Protein AF-A0A820SQU8-F1 (afdb_monomer_lite)

pLDDT: mean 76.09, std 16.92, range [45.44, 96.19]

Secondary structure (DSSP, 8-state):
--TTTT----S--------------PPPPPPBGGGTB-PPPP-SS-HHHHHHHHHHHT-HHHHHHHHT-----

Sequence (73 aa):
MLGNLFVEDAGGGEFSHQVTTIKSIEKPPFPRNETNLCGLQNQGATCYLNVLIQTLLFTPEFRGMYFTGWKKN

Foldseek 3Di:
DPPCPPPPPPDDDPPPPPPPPQPPLPDFPQADPPPRDGFDDDPPPCVVVRVVVVVQCPPCQSVCVPPVVDDDD

Structure (mmCIF, N/CA/C/O backbone):
data_AF-A0A820SQU8-F1
#
_entry.id   AF-A0A820SQU8-F1
#
loop_
_atom_site.group_PDB
_atom_site.id
_atom_site.type_symbol
_atom_site.label_atom_id
_atom_site.label_alt_id
_atom_site.label_comp_id
_atom_site.label_asym_id
_atom_site.label_entity_id
_atom_site.label_seq_id
_atom_site.pdbx_PDB_ins_code
_atom_site.Cartn_x
_atom_site.Cartn_y
_atom_site.Cartn_z
_atom_site.occupancy
_atom_site.B_iso_or_equiv
_atom_site.auth_seq_id
_atom_site.auth_comp_id
_atom_site.auth_asym_id
_atom_site.auth_atom_id
_atom_site.pdbx_PDB_model_num
ATOM 1 N N . MET A 1 1 ? 18.518 -4.664 6.429 1.00 54.03 1 MET A N 1
ATOM 2 C CA . MET A 1 1 ? 18.259 -5.504 5.238 1.00 54.03 1 MET A CA 1
ATOM 3 C C . MET A 1 1 ? 17.591 -4.745 4.075 1.00 54.03 1 MET A C 1
ATOM 5 O O . MET A 1 1 ? 17.282 -5.378 3.082 1.00 54.03 1 MET A O 1
ATOM 9 N N . LEU A 1 2 ? 17.404 -3.411 4.144 1.00 56.25 2 LEU A N 1
ATOM 10 C CA . LEU A 1 2 ? 16.790 -2.615 3.058 1.00 56.25 2 LEU A CA 1
ATOM 11 C C . LEU A 1 2 ? 17.689 -1.498 2.483 1.00 56.25 2 LEU A C 1
ATOM 13 O O . LEU A 1 2 ? 17.294 -0.834 1.536 1.00 56.25 2 LEU A O 1
ATOM 17 N N . GLY A 1 3 ? 18.872 -1.259 3.061 1.00 45.44 3 GLY A N 1
ATOM 18 C CA . GLY A 1 3 ? 19.649 -0.029 2.838 1.00 45.44 3 GLY A CA 1
ATOM 19 C C . GLY A 1 3 ? 20.296 0.120 1.460 1.00 45.44 3 GLY A C 1
ATOM 20 O O . GLY A 1 3 ? 20.830 1.182 1.168 1.00 45.44 3 GLY A O 1
ATOM 21 N N . ASN A 1 4 ? 20.263 -0.927 0.625 1.00 56.28 4 ASN A N 1
ATOM 22 C CA . ASN A 1 4 ? 21.040 -0.987 -0.616 1.00 56.28 4 ASN A CA 1
ATOM 23 C C . ASN A 1 4 ? 20.230 -1.559 -1.800 1.00 56.28 4 ASN A C 1
ATOM 25 O O . ASN A 1 4 ? 20.814 -1.913 -2.816 1.00 56.28 4 ASN A O 1
ATOM 29 N N . LEU A 1 5 ? 18.901 -1.702 -1.681 1.00 59.12 5 LEU A N 1
ATOM 30 C CA . LEU A 1 5 ? 18.078 -2.367 -2.710 1.00 59.12 5 LEU A CA 1
ATOM 31 C C . LEU A 1 5 ? 17.894 -1.520 -3.985 1.00 59.12 5 LEU A C 1
ATOM 33 O O . LEU A 1 5 ? 17.585 -2.059 -5.040 1.00 59.12 5 LEU A O 1
ATOM 37 N N . PHE A 1 6 ? 18.097 -0.206 -3.879 1.00 62.06 6 PHE A N 1
ATOM 38 C CA . PHE A 1 6 ? 17.944 0.762 -4.971 1.00 62.06 6 PHE A CA 1
ATOM 39 C C . PHE A 1 6 ? 19.283 1.364 -5.414 1.00 62.06 6 PHE A C 1
ATOM 41 O O . PHE A 1 6 ? 19.302 2.428 -6.024 1.00 62.06 6 PHE A O 1
ATOM 48 N N . VAL A 1 7 ? 20.411 0.738 -5.060 1.00 54.22 7 VAL A N 1
ATOM 49 C CA . VAL A 1 7 ? 21.704 1.153 -5.609 1.00 54.22 7 VAL A CA 1
ATOM 50 C C . VAL A 1 7 ? 21.713 0.724 -7.069 1.00 54.22 7 VAL A C 1
ATOM 52 O O . VAL A 1 7 ? 21.793 -0.465 -7.369 1.00 54.22 7 VAL A O 1
ATOM 55 N N . GLU A 1 8 ? 21.582 1.693 -7.967 1.00 60.72 8 GLU A N 1
ATOM 56 C CA . GLU A 1 8 ? 21.922 1.511 -9.371 1.00 60.72 8 GLU A CA 1
ATOM 57 C C . GLU A 1 8 ? 23.419 1.193 -9.426 1.00 60.72 8 GLU A C 1
ATOM 59 O O . GLU A 1 8 ? 24.263 2.059 -9.189 1.00 60.72 8 GLU A O 1
ATOM 64 N N . ASP A 1 9 ? 23.760 -0.077 -9.659 1.00 55.84 9 ASP A N 1
ATOM 65 C CA . ASP A 1 9 ? 25.120 -0.440 -10.030 1.00 55.84 9 ASP A CA 1
ATOM 66 C C . ASP A 1 9 ? 25.416 0.289 -11.341 1.00 55.84 9 ASP A C 1
ATOM 68 O O . ASP A 1 9 ? 24.765 0.054 -12.360 1.00 55.84 9 ASP A O 1
ATOM 72 N N . ALA A 1 10 ? 26.380 1.207 -11.313 1.00 53.16 10 ALA A N 1
ATOM 73 C CA . ALA A 1 10 ? 26.852 1.962 -12.473 1.00 53.16 10 ALA A CA 1
ATOM 74 C C . ALA A 1 10 ? 27.621 1.062 -13.474 1.00 53.16 10 ALA A C 1
ATOM 76 O O . ALA A 1 10 ? 28.559 1.504 -14.137 1.00 53.16 10 ALA A O 1
ATOM 77 N N . GLY A 1 11 ? 27.243 -0.216 -13.558 1.00 49.12 11 GLY A N 1
ATOM 78 C CA . GLY A 1 11 ? 27.8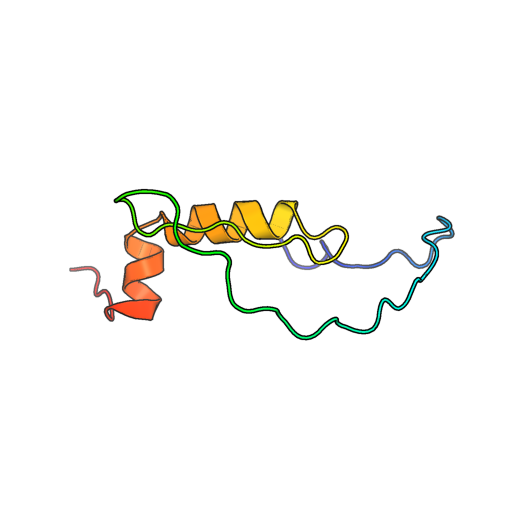31 -1.287 -14.344 1.00 49.12 11 GLY A CA 1
ATOM 79 C C . GLY A 1 11 ? 26.914 -1.721 -15.486 1.00 49.12 11 GLY A C 1
ATOM 80 O O . GLY A 1 11 ? 26.291 -2.773 -15.434 1.00 49.12 11 GLY A O 1
ATOM 81 N N . GLY A 1 12 ? 26.859 -0.911 -16.545 1.00 47.38 12 GLY A N 1
ATOM 82 C CA . GLY A 1 12 ? 26.851 -1.389 -17.936 1.00 47.38 12 GLY A CA 1
ATOM 83 C C . GLY A 1 12 ? 25.787 -2.391 -18.409 1.00 47.38 12 GLY A C 1
ATOM 84 O O . GLY A 1 12 ? 26.055 -3.119 -19.360 1.00 47.38 12 GLY A O 1
ATOM 85 N N . GLY A 1 13 ? 24.595 -2.438 -17.818 1.00 48.22 13 GLY A N 1
ATOM 86 C CA . GLY A 1 13 ? 23.414 -2.966 -18.503 1.00 48.22 13 GLY A CA 1
ATOM 87 C C . GLY A 1 13 ? 22.716 -1.815 -19.215 1.00 48.22 13 GLY A C 1
ATOM 88 O O . GLY A 1 13 ? 22.313 -0.868 -18.547 1.00 48.22 13 GLY A O 1
ATOM 89 N N . GLU A 1 14 ? 22.584 -1.863 -20.542 1.00 46.56 14 GLU A N 1
ATOM 90 C CA . GLU A 1 14 ? 21.862 -0.865 -21.344 1.00 46.56 14 GLU A CA 1
ATOM 91 C C . GLU A 1 14 ? 20.359 -0.835 -20.989 1.00 46.56 14 GLU A C 1
ATOM 93 O O . GLU A 1 14 ? 19.492 -1.244 -21.759 1.00 46.56 14 GLU A O 1
ATOM 98 N N . PHE A 1 15 ? 20.008 -0.322 -19.812 1.00 53.00 15 PHE A N 1
ATOM 99 C CA . PHE A 1 15 ? 18.703 0.275 -19.608 1.00 53.00 15 PHE A CA 1
ATOM 100 C C . PHE A 1 15 ? 18.747 1.587 -20.365 1.00 53.00 15 PHE A C 1
ATOM 102 O O . PHE A 1 15 ? 19.367 2.554 -19.921 1.00 53.00 15 PHE A O 1
ATOM 109 N N . SER A 1 16 ? 18.119 1.595 -21.543 1.00 47.31 16 SER A N 1
ATOM 110 C CA . SER A 1 16 ? 17.739 2.828 -22.215 1.00 47.31 16 SER A CA 1
ATOM 111 C C . SER A 1 16 ? 17.104 3.722 -21.156 1.00 47.31 16 SER A C 1
ATOM 113 O O . SER A 1 16 ? 15.984 3.465 -20.710 1.00 47.31 16 SER A O 1
ATOM 115 N N . HIS A 1 17 ? 17.863 4.726 -20.709 1.00 52.69 17 HIS A N 1
ATOM 116 C CA . HIS A 1 17 ? 17.394 5.840 -19.903 1.00 52.69 17 HIS A CA 1
ATOM 117 C C . HIS A 1 17 ? 16.456 6.640 -20.808 1.00 52.69 17 HIS A C 1
ATOM 119 O O . HIS A 1 17 ? 16.738 7.755 -21.243 1.00 52.69 17 HIS A O 1
ATOM 125 N N . GLN A 1 18 ? 15.307 6.048 -21.125 1.00 53.34 18 GLN A N 1
ATOM 126 C CA . GLN A 1 18 ? 14.130 6.825 -21.397 1.00 53.34 18 GLN A CA 1
ATOM 127 C C . GLN A 1 18 ? 13.839 7.487 -20.063 1.00 53.34 18 GLN A C 1
ATOM 129 O O . GLN A 1 18 ? 13.175 6.922 -19.197 1.00 53.34 18 GLN A O 1
ATOM 134 N N . VAL A 1 19 ? 14.405 8.681 -19.888 1.00 51.19 19 VAL A N 1
ATOM 135 C CA . VAL A 1 19 ? 13.853 9.704 -19.014 1.00 51.19 19 VAL A CA 1
ATOM 136 C C . VAL A 1 19 ? 12.440 9.928 -19.539 1.00 51.19 19 VAL A C 1
ATOM 138 O O . VAL A 1 19 ? 12.170 10.823 -20.336 1.00 51.19 19 VAL A O 1
ATOM 141 N N . THR A 1 20 ? 11.529 9.027 -19.180 1.00 53.31 20 THR A N 1
ATOM 142 C CA . THR A 1 20 ? 10.109 9.231 -19.344 1.00 53.31 20 THR A CA 1
ATOM 143 C C . THR A 1 20 ? 9.818 10.376 -18.411 1.00 53.31 20 THR A C 1
ATOM 145 O O . THR A 1 20 ? 9.761 10.192 -17.196 1.00 53.31 20 THR A O 1
ATOM 148 N N . THR A 1 21 ? 9.705 11.570 -18.996 1.00 50.59 21 THR A N 1
ATOM 149 C CA . THR A 1 21 ? 8.895 12.669 -18.485 1.00 50.59 21 THR A CA 1
ATOM 150 C C . THR A 1 21 ? 7.845 12.071 -17.564 1.00 50.59 21 THR A C 1
ATOM 152 O O . THR A 1 21 ? 7.054 11.254 -18.043 1.00 50.59 21 THR A O 1
ATOM 155 N N . ILE A 1 22 ? 7.896 12.378 -16.260 1.00 58.22 22 ILE A N 1
ATOM 156 C CA . ILE A 1 22 ? 6.882 11.919 -15.309 1.00 58.22 22 ILE A CA 1
ATOM 157 C C . ILE A 1 22 ? 5.560 12.389 -15.902 1.00 58.22 22 ILE A C 1
ATOM 159 O O . ILE A 1 22 ? 5.227 13.573 -15.845 1.00 58.22 22 ILE A O 1
ATOM 163 N N . LYS A 1 23 ? 4.849 11.473 -16.569 1.00 61.00 23 LYS A N 1
ATOM 164 C CA . LYS A 1 23 ? 3.482 11.711 -16.994 1.00 61.00 23 LYS A CA 1
ATOM 165 C C . LYS A 1 23 ? 2.777 12.041 -15.695 1.00 61.00 23 LYS A C 1
ATOM 167 O O . LYS A 1 23 ? 2.914 11.286 -14.729 1.00 61.00 23 LYS A O 1
ATOM 172 N N . SER A 1 24 ? 2.150 13.214 -15.648 1.00 65.56 24 SER A N 1
ATOM 173 C CA . SER A 1 24 ? 1.347 13.658 -14.511 1.00 65.56 24 SER A CA 1
ATOM 174 C C . SER A 1 24 ? 0.615 12.455 -13.936 1.00 65.56 24 SER A C 1
ATOM 176 O O . SER A 1 24 ? -0.009 11.738 -14.718 1.00 65.56 24 SER A O 1
ATOM 178 N N . ILE A 1 25 ? 0.745 12.200 -12.629 1.00 67.69 25 ILE A N 1
ATOM 179 C CA . ILE A 1 25 ? 0.066 11.074 -11.980 1.00 67.69 25 ILE A CA 1
ATOM 180 C C . ILE A 1 25 ? -1.419 11.225 -12.304 1.00 67.69 25 ILE A C 1
ATOM 182 O O . ILE A 1 25 ? -2.081 12.139 -11.810 1.00 67.69 25 ILE A O 1
ATOM 186 N N . GLU A 1 26 ? -1.905 10.387 -13.217 1.00 73.44 26 GLU A N 1
ATOM 187 C CA . GLU A 1 26 ? -3.295 10.412 -13.634 1.00 73.44 26 GLU A CA 1
ATOM 188 C C . GLU A 1 26 ? -4.155 10.057 -12.421 1.00 73.44 26 GLU A C 1
ATOM 190 O O . GLU A 1 26 ? -3.712 9.363 -11.498 1.00 73.44 26 GLU A O 1
ATOM 195 N N . LYS A 1 27 ? -5.388 10.574 -12.392 1.00 79.00 27 LYS A N 1
ATOM 196 C CA . LYS A 1 27 ? -6.339 10.252 -11.326 1.00 79.00 27 LYS A CA 1
ATOM 197 C C . LYS A 1 27 ? -6.366 8.725 -11.142 1.00 79.00 27 LYS A C 1
ATOM 199 O O . LYS A 1 27 ? -6.426 8.021 -12.153 1.00 79.00 27 LYS A O 1
ATOM 204 N N . PRO A 1 28 ? -6.338 8.208 -9.896 1.00 78.31 28 PRO A N 1
ATOM 205 C CA . PRO A 1 28 ? -6.362 6.772 -9.667 1.00 78.31 28 PRO A CA 1
ATOM 206 C C . PRO A 1 28 ? -7.526 6.134 -10.432 1.00 78.31 28 PRO A C 1
ATOM 208 O O . PRO A 1 28 ? -8.600 6.748 -10.533 1.00 78.31 28 PRO A O 1
ATOM 211 N N . PRO A 1 29 ? -7.324 4.926 -10.987 1.00 81.25 29 PRO A N 1
ATOM 212 C CA . PRO A 1 29 ? -8.366 4.246 -11.735 1.00 81.25 29 PRO A CA 1
ATOM 213 C C . PRO A 1 29 ? -9.609 4.089 -10.861 1.00 81.25 29 PRO A C 1
ATOM 215 O O . PRO A 1 29 ? -9.514 3.979 -9.635 1.00 81.25 29 PRO A O 1
ATOM 218 N N . PHE A 1 30 ? -10.782 4.092 -11.497 1.00 82.56 30 PHE A N 1
ATOM 219 C CA . PHE A 1 30 ? -12.038 3.953 -10.769 1.00 82.56 30 PHE A CA 1
ATOM 220 C C . PHE A 1 30 ? -12.006 2.680 -9.901 1.00 82.56 30 PHE A C 1
ATOM 222 O O . PHE A 1 30 ? -11.457 1.662 -10.343 1.00 82.56 30 PHE A O 1
ATOM 229 N N . PRO A 1 31 ? -12.548 2.718 -8.671 1.00 86.69 31 PRO A N 1
ATOM 230 C CA . PRO A 1 31 ? -12.552 1.548 -7.812 1.00 86.69 31 PRO A CA 1
ATOM 231 C C . PRO A 1 31 ? -13.224 0.336 -8.466 1.00 86.69 31 PRO A C 1
ATOM 233 O O . PRO A 1 31 ? -14.186 0.457 -9.222 1.00 86.69 31 PRO A O 1
ATOM 236 N N . ARG A 1 32 ? -12.710 -0.856 -8.173 1.00 84.50 32 ARG A N 1
ATOM 237 C CA . ARG A 1 32 ? -13.230 -2.123 -8.673 1.00 84.50 32 ARG A CA 1
ATOM 238 C C . ARG A 1 32 ? -14.401 -2.569 -7.803 1.00 84.50 32 ARG A C 1
ATOM 240 O O . ARG A 1 32 ? -14.200 -2.913 -6.642 1.00 84.50 32 ARG A O 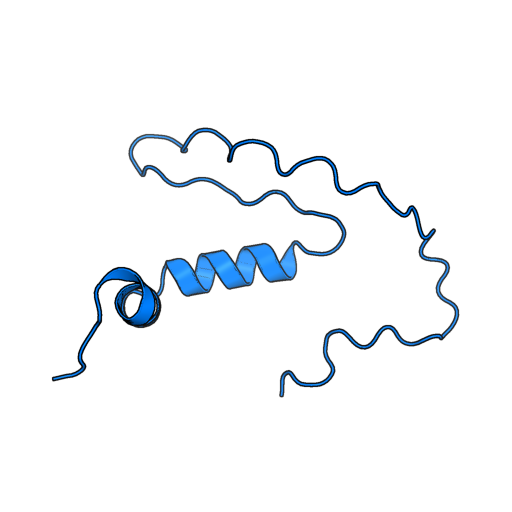1
ATOM 247 N N . ASN A 1 33 ? -15.580 -2.686 -8.413 1.00 80.19 33 ASN A N 1
ATOM 248 C CA . ASN A 1 33 ? -16.784 -3.261 -7.804 1.00 80.19 33 ASN A CA 1
ATOM 249 C C . ASN A 1 33 ? -17.147 -2.588 -6.457 1.00 80.19 33 ASN A C 1
ATOM 251 O O . ASN A 1 33 ? -16.769 -1.452 -6.184 1.00 80.19 33 ASN A O 1
ATOM 255 N N . GLU A 1 34 ? -17.883 -3.296 -5.602 1.00 88.38 34 GLU A N 1
ATOM 256 C CA . GLU A 1 34 ? -18.374 -2.804 -4.306 1.00 88.38 34 GLU A CA 1
ATOM 257 C C . GLU A 1 34 ? -17.275 -2.649 -3.236 1.00 88.38 34 GLU A C 1
ATOM 259 O O . GLU A 1 34 ? -17.507 -2.059 -2.184 1.00 88.38 34 GLU A O 1
ATOM 264 N N . THR A 1 35 ? -16.057 -3.148 -3.483 1.00 86.12 35 THR A N 1
ATOM 265 C CA . THR A 1 35 ? -14.972 -3.134 -2.484 1.00 86.12 35 THR A CA 1
ATOM 266 C C . THR A 1 35 ? -14.278 -1.778 -2.360 1.00 86.12 35 THR A C 1
ATOM 268 O O . THR A 1 35 ? -13.503 -1.579 -1.426 1.00 86.12 35 THR A O 1
ATOM 271 N N . ASN A 1 36 ? -14.542 -0.837 -3.274 1.00 86.44 36 ASN A N 1
ATOM 272 C CA . ASN A 1 36 ? -13.882 0.471 -3.342 1.00 86.44 36 AS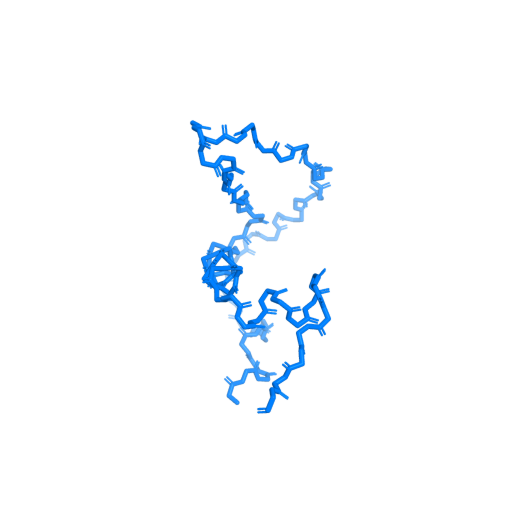N A CA 1
ATOM 273 C C . ASN A 1 36 ? -12.339 0.401 -3.437 1.00 86.44 36 ASN A C 1
ATOM 275 O O . ASN A 1 36 ? -11.641 1.354 -3.090 1.00 86.44 36 ASN A O 1
ATOM 279 N N . LEU A 1 37 ? -11.789 -0.707 -3.945 1.00 89.75 37 LEU A N 1
ATOM 280 C CA . LEU A 1 37 ? -10.345 -0.907 -4.109 1.00 89.75 37 LEU A CA 1
ATOM 281 C C . LEU A 1 37 ? -9.891 -0.601 -5.536 1.00 89.75 37 LEU A C 1
ATOM 283 O O . LEU A 1 37 ? -10.561 -0.979 -6.491 1.00 89.75 37 LEU A O 1
ATOM 287 N N . CYS A 1 38 ? -8.717 0.001 -5.713 1.00 90.75 38 CYS A N 1
ATOM 288 C CA . CYS A 1 38 ? -8.108 0.200 -7.030 1.00 90.75 38 CYS A CA 1
ATOM 289 C C . CYS A 1 38 ? -6.646 -0.278 -7.049 1.00 90.75 38 CYS A C 1
ATOM 291 O O . CYS A 1 38 ? -6.026 -0.478 -6.002 1.00 90.75 38 CYS A O 1
ATOM 293 N N . GLY A 1 39 ? -6.118 -0.531 -8.248 1.00 89.44 39 GLY A N 1
ATOM 294 C CA . GLY A 1 39 ? -4.714 -0.898 -8.448 1.00 89.44 39 GLY A CA 1
ATOM 295 C C . GLY A 1 39 ? -3.811 0.328 -8.595 1.00 89.44 39 GLY A C 1
ATOM 296 O O . GLY A 1 39 ? -4.284 1.420 -8.898 1.00 89.44 39 GLY A O 1
ATOM 297 N N . LEU A 1 40 ? -2.503 0.123 -8.431 1.00 89.81 40 LEU A N 1
ATOM 298 C CA . LEU A 1 40 ? -1.484 1.150 -8.650 1.00 89.81 40 LEU A CA 1
ATOM 299 C C . LEU A 1 40 ? -0.829 0.965 -10.021 1.00 89.81 40 LEU A C 1
ATOM 301 O O . LEU A 1 40 ? -0.407 -0.142 -10.371 1.00 89.81 40 LEU A O 1
ATOM 305 N N . GLN A 1 41 ? -0.721 2.053 -10.783 1.00 88.25 41 GLN A N 1
ATOM 306 C CA . GLN A 1 41 ? -0.016 2.051 -12.061 1.00 88.25 41 GLN A CA 1
ATOM 307 C C . GLN A 1 41 ? 1.483 1.829 -11.834 1.00 88.25 41 GLN A C 1
ATOM 309 O O . GLN A 1 41 ? 2.089 2.410 -10.936 1.00 88.25 41 GLN A O 1
ATOM 314 N N . ASN A 1 42 ? 2.091 0.961 -12.638 1.00 88.50 42 ASN A N 1
ATOM 315 C CA . ASN A 1 42 ? 3.538 0.779 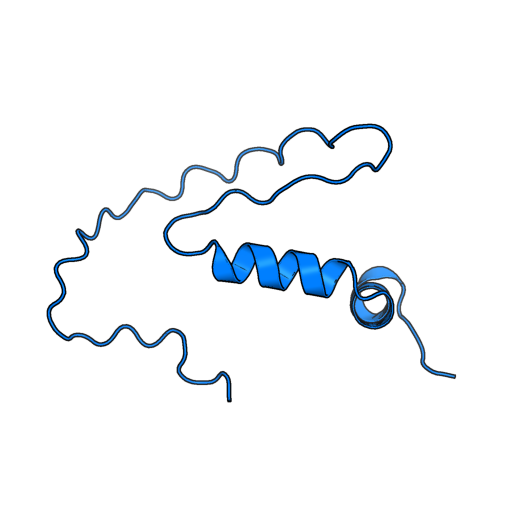-12.626 1.00 88.50 42 ASN A CA 1
ATOM 316 C C . ASN A 1 42 ? 4.190 1.976 -13.335 1.00 88.50 42 ASN A C 1
ATOM 318 O O . ASN A 1 42 ? 3.848 2.266 -14.481 1.00 88.50 42 ASN A O 1
ATOM 322 N N . GLN A 1 43 ? 5.113 2.658 -12.658 1.00 85.75 43 GLN A N 1
ATOM 323 C CA . GLN A 1 43 ? 5.803 3.850 -13.171 1.00 85.75 43 GLN A CA 1
ATOM 324 C C . GLN A 1 43 ? 7.174 3.525 -13.789 1.00 85.75 43 GLN A C 1
ATOM 326 O O . GLN A 1 43 ? 8.016 4.404 -13.923 1.00 85.75 43 GLN A O 1
ATOM 331 N N . GLY A 1 44 ? 7.379 2.269 -14.195 1.00 85.00 44 GLY A N 1
ATOM 332 C CA . GLY A 1 44 ? 8.631 1.781 -14.769 1.00 85.00 44 GLY A CA 1
ATOM 333 C C . GLY A 1 44 ? 9.425 1.001 -13.731 1.00 85.00 44 GLY A C 1
ATOM 334 O O . GLY A 1 44 ? 9.880 1.555 -12.743 1.00 85.00 44 GLY A O 1
ATOM 335 N N . ALA A 1 45 ? 9.554 -0.311 -13.938 1.00 85.50 45 ALA A N 1
ATOM 336 C CA . ALA A 1 45 ? 10.239 -1.229 -13.024 1.00 85.50 45 ALA A CA 1
ATOM 337 C C . ALA A 1 45 ? 9.794 -1.169 -11.539 1.00 85.50 45 ALA A C 1
ATOM 339 O O . ALA A 1 45 ? 10.463 -1.759 -10.703 1.00 85.50 45 ALA A O 1
ATOM 340 N N . THR A 1 46 ? 8.654 -0.557 -11.183 1.00 90.50 46 THR A N 1
ATOM 341 C CA . THR A 1 46 ? 8.196 -0.400 -9.784 1.00 90.50 46 THR A CA 1
ATOM 342 C C . THR A 1 46 ? 7.083 -1.369 -9.363 1.00 90.50 46 THR A C 1
ATOM 344 O O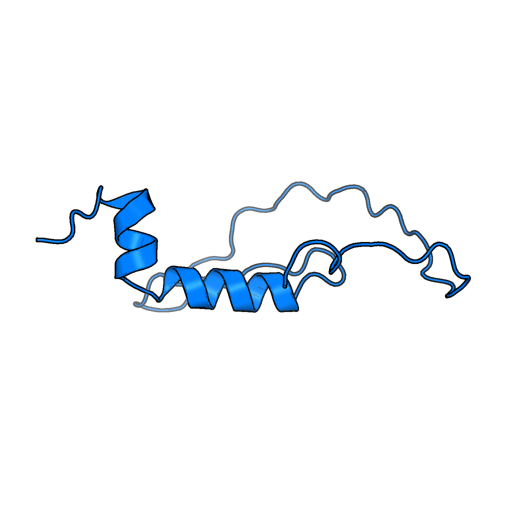 . THR A 1 46 ? 6.500 -1.225 -8.291 1.00 90.50 46 THR A O 1
ATOM 347 N N . CYS A 1 47 ? 6.766 -2.401 -10.151 1.00 91.50 47 CYS A N 1
ATOM 348 C CA . CYS A 1 47 ? 5.678 -3.337 -9.816 1.00 91.50 47 CYS A CA 1
ATOM 349 C C . CYS A 1 47 ? 5.878 -4.075 -8.480 1.00 91.50 47 CYS A C 1
ATOM 351 O O . CYS A 1 47 ? 4.898 -4.335 -7.781 1.00 91.50 47 CYS A O 1
ATOM 353 N N . TYR A 1 48 ? 7.124 -4.375 -8.101 1.00 91.69 48 TYR A N 1
ATOM 354 C CA . TYR A 1 48 ? 7.437 -4.966 -6.796 1.00 91.69 48 TYR A CA 1
ATOM 355 C C . TYR A 1 48 ? 7.058 -4.020 -5.649 1.00 91.69 48 TYR A C 1
ATOM 357 O O . TYR A 1 48 ? 6.558 -4.456 -4.614 1.00 91.69 48 TYR A O 1
ATOM 365 N N . LEU A 1 49 ? 7.243 -2.714 -5.846 1.00 93.38 49 LEU A N 1
ATOM 366 C CA . LEU A 1 49 ? 6.880 -1.707 -4.861 1.00 93.38 49 LEU A CA 1
ATOM 367 C C . LEU A 1 49 ? 5.358 -1.585 -4.761 1.00 93.38 49 LEU A C 1
ATOM 369 O O . LEU A 1 49 ? 4.821 -1.535 -3.657 1.00 93.38 49 LEU A O 1
ATOM 373 N N . ASN A 1 50 ? 4.650 -1.632 -5.893 1.00 92.88 50 ASN A N 1
ATOM 374 C CA . ASN A 1 50 ? 3.187 -1.599 -5.906 1.00 92.88 50 ASN A CA 1
ATOM 375 C C . ASN A 1 50 ? 2.583 -2.763 -5.101 1.00 92.88 50 ASN A C 1
ATOM 377 O O . ASN A 1 50 ? 1.659 -2.540 -4.318 1.00 92.88 50 ASN A O 1
ATOM 381 N N . VAL A 1 51 ? 3.105 -3.990 -5.248 1.00 94.62 51 VAL A N 1
ATOM 382 C CA . VAL A 1 51 ? 2.595 -5.145 -4.483 1.00 94.62 51 VAL A CA 1
ATOM 383 C C . VAL A 1 51 ? 2.906 -5.018 -2.989 1.00 94.62 51 VAL A C 1
ATOM 385 O O . VAL A 1 51 ? 2.060 -5.348 -2.154 1.00 94.62 51 VAL A O 1
ATOM 388 N N . LEU A 1 52 ? 4.080 -4.480 -2.643 1.00 95.75 52 LEU A N 1
ATOM 389 C CA . LEU A 1 52 ? 4.474 -4.231 -1.258 1.00 95.75 52 LEU A CA 1
ATOM 390 C C . LEU A 1 52 ? 3.551 -3.202 -0.592 1.00 95.75 52 LEU A C 1
ATOM 392 O O . LEU A 1 52 ? 3.036 -3.463 0.493 1.00 95.75 52 LEU A O 1
ATOM 396 N N . ILE A 1 53 ? 3.288 -2.071 -1.254 1.00 94.44 53 ILE A N 1
ATOM 397 C CA . ILE A 1 53 ? 2.392 -1.021 -0.743 1.00 94.44 53 ILE A CA 1
ATOM 398 C C . ILE A 1 53 ? 0.989 -1.579 -0.497 1.00 94.44 53 ILE A C 1
ATOM 400 O O . ILE A 1 53 ? 0.429 -1.365 0.578 1.00 94.44 53 ILE A O 1
ATOM 404 N N . GLN A 1 54 ? 0.434 -2.327 -1.454 1.00 94.25 54 GLN A N 1
ATOM 405 C CA . GLN A 1 54 ? -0.899 -2.910 -1.293 1.00 94.25 54 GLN A CA 1
ATOM 406 C C . GLN A 1 54 ? -0.928 -3.919 -0.140 1.00 94.25 54 GLN A C 1
ATOM 408 O O . GLN A 1 54 ? -1.867 -3.908 0.650 1.00 94.25 54 GLN A O 1
ATOM 413 N N . THR A 1 55 ? 0.122 -4.728 0.024 1.00 96.19 55 THR A N 1
ATOM 414 C CA . THR A 1 55 ? 0.241 -5.654 1.163 1.00 96.19 55 THR A CA 1
ATOM 415 C C . THR A 1 55 ? 0.238 -4.902 2.495 1.00 96.19 55 THR A C 1
ATOM 417 O O . THR A 1 55 ? -0.504 -5.265 3.401 1.00 96.19 55 THR A O 1
ATOM 420 N N . LEU A 1 56 ? 1.006 -3.813 2.605 1.00 95.31 56 LEU A N 1
ATOM 421 C CA . LEU A 1 56 ? 1.051 -2.984 3.814 1.00 95.31 56 LEU A CA 1
ATOM 422 C C . LEU A 1 56 ? -0.286 -2.289 4.103 1.00 95.31 56 LEU A C 1
ATOM 424 O O . LEU A 1 56 ? -0.689 -2.199 5.262 1.00 95.31 56 LEU A O 1
ATOM 428 N N . LEU A 1 57 ? -0.995 -1.827 3.069 1.00 93.12 57 LEU A N 1
ATOM 429 C CA . LEU A 1 57 ? -2.319 -1.213 3.209 1.00 93.12 57 LEU A CA 1
ATOM 430 C C . LEU A 1 57 ? -3.353 -2.189 3.796 1.00 93.12 57 LEU A C 1
ATOM 432 O O . LEU A 1 57 ? -4.227 -1.766 4.557 1.00 93.12 57 LEU A O 1
ATOM 436 N N . PHE A 1 58 ? -3.249 -3.477 3.458 1.00 94.00 58 PHE A N 1
ATOM 437 C CA . PHE A 1 58 ? -4.122 -4.532 3.982 1.00 94.00 58 PHE A CA 1
ATOM 438 C C . PHE A 1 58 ? -3.694 -5.087 5.343 1.00 94.00 58 PHE A C 1
ATOM 440 O O . PHE A 1 58 ? -4.382 -5.959 5.865 1.00 94.00 58 PHE A O 1
ATOM 447 N N . THR A 1 59 ? -2.635 -4.551 5.951 1.00 94.81 59 THR A N 1
ATOM 448 C CA . THR A 1 59 ? -2.266 -4.823 7.346 1.00 94.81 59 THR A CA 1
ATOM 449 C C . THR A 1 59 ? -2.953 -3.789 8.250 1.00 94.81 59 THR A C 1
ATOM 451 O O . THR A 1 59 ? -2.522 -2.629 8.275 1.00 94.81 59 THR A O 1
ATOM 454 N N . PRO A 1 60 ? -4.027 -4.143 8.986 1.00 91.31 60 PRO A N 1
ATOM 455 C CA . PRO A 1 60 ? -4.845 -3.176 9.722 1.00 91.31 60 PRO A CA 1
ATOM 456 C C . PRO A 1 60 ? -4.070 -2.399 10.783 1.00 91.31 60 PRO A C 1
ATOM 458 O O . PRO A 1 60 ? -4.336 -1.218 10.987 1.00 91.31 60 PRO A O 1
ATOM 461 N N . GLU A 1 61 ? -3.088 -3.024 11.423 1.00 92.44 61 GLU A N 1
ATOM 462 C CA . GLU A 1 61 ? -2.236 -2.394 12.428 1.00 92.44 61 GLU A CA 1
ATOM 463 C C . GLU A 1 61 ? -1.383 -1.299 11.788 1.00 92.44 61 GLU A C 1
ATOM 465 O O . GLU A 1 61 ? -1.337 -0.174 12.281 1.00 92.44 61 GLU A O 1
ATOM 470 N N . PHE A 1 62 ? -0.755 -1.606 10.649 1.00 91.44 62 PHE A N 1
ATOM 471 C CA . PHE A 1 62 ? 0.053 -0.645 9.904 1.00 91.44 62 PHE A CA 1
ATOM 472 C C . PHE A 1 62 ? -0.819 0.502 9.397 1.00 91.44 62 PHE A C 1
ATOM 474 O O . PHE A 1 62 ? -0.533 1.669 9.657 1.00 91.44 62 PHE A O 1
ATOM 481 N N . ARG A 1 63 ? -1.941 0.187 8.743 1.00 92.75 63 ARG A N 1
ATOM 482 C CA . ARG A 1 63 ? -2.892 1.193 8.260 1.00 92.75 63 ARG A CA 1
ATOM 483 C C . ARG A 1 63 ? -3.435 2.058 9.403 1.00 92.75 63 ARG A C 1
ATOM 485 O O . ARG A 1 63 ? -3.516 3.279 9.267 1.00 92.75 63 ARG A O 1
ATOM 492 N N . GLY A 1 64 ? -3.793 1.444 10.525 1.00 91.06 64 GLY A N 1
ATOM 493 C CA . GLY A 1 64 ? -4.334 2.126 11.693 1.00 91.06 64 GLY A CA 1
ATOM 494 C C . GLY A 1 64 ? -3.334 3.095 12.322 1.00 91.06 64 GLY A C 1
ATOM 495 O O . GLY A 1 64 ? -3.727 4.181 12.750 1.00 91.06 64 GLY A O 1
ATOM 496 N N . MET A 1 65 ? -2.039 2.758 12.334 1.00 90.12 65 MET A N 1
ATOM 497 C CA . MET A 1 65 ? -0.992 3.660 12.833 1.00 90.12 65 MET A CA 1
ATOM 498 C C . MET A 1 65 ? -0.973 4.997 12.081 1.00 90.12 65 MET A C 1
ATOM 500 O O . MET A 1 65 ? -0.806 6.036 12.714 1.00 90.12 65 MET A O 1
ATOM 504 N N . TYR A 1 66 ? -1.186 4.984 10.761 1.00 87.00 66 TYR A N 1
ATOM 505 C CA . TYR A 1 66 ? -1.121 6.194 9.934 1.00 87.00 66 TYR A CA 1
ATOM 506 C C . TYR A 1 66 ? -2.458 6.927 9.792 1.00 87.00 66 TYR A C 1
ATOM 508 O O . TYR A 1 66 ? -2.470 8.155 9.777 1.00 87.00 66 TYR A O 1
ATOM 516 N N . PHE A 1 67 ? -3.580 6.209 9.681 1.00 88.12 67 PHE A N 1
ATOM 517 C CA . PHE A 1 67 ? -4.871 6.829 9.346 1.00 88.12 67 PHE A CA 1
ATOM 518 C C . PHE A 1 67 ? -5.827 6.999 10.527 1.00 88.12 67 PHE A C 1
ATOM 520 O O . PHE A 1 67 ? -6.717 7.842 10.458 1.00 88.12 67 PHE A O 1
ATOM 527 N N . THR A 1 68 ? -5.678 6.214 11.596 1.00 88.19 68 THR A N 1
ATOM 528 C C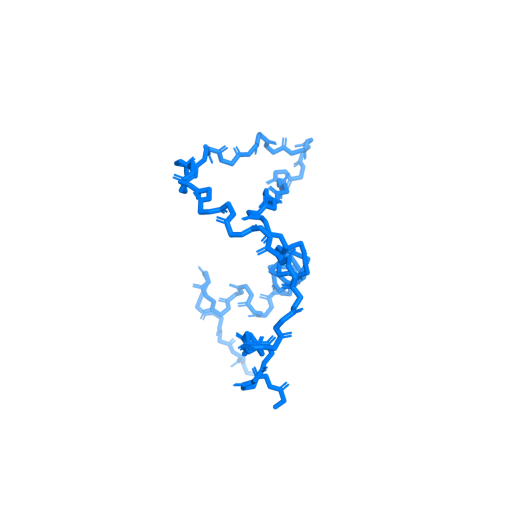A . THR A 1 68 ? -6.623 6.223 12.729 1.00 88.19 68 THR A CA 1
ATOM 529 C C . THR A 1 68 ? -5.948 6.496 14.072 1.00 88.19 68 THR A C 1
ATOM 531 O O . THR A 1 68 ? -6.622 6.481 15.098 1.00 88.19 68 THR A O 1
ATOM 534 N N . GLY A 1 69 ? -4.629 6.725 14.090 1.00 80.12 69 GLY A N 1
ATOM 535 C CA . GLY A 1 69 ? -3.860 6.957 15.315 1.00 80.12 69 GLY A CA 1
ATOM 536 C C . GLY A 1 69 ? -3.794 5.735 16.234 1.00 80.12 69 GLY A C 1
ATOM 537 O O . GLY A 1 69 ? -3.844 5.895 17.454 1.00 80.12 69 GLY A O 1
ATOM 538 N N . TRP A 1 70 ? -3.728 4.527 15.658 1.00 78.00 70 TRP A N 1
ATOM 539 C CA . TRP A 1 70 ? -3.764 3.258 16.392 1.00 78.00 70 TRP A CA 1
ATOM 540 C C . TRP A 1 70 ? -2.858 3.269 17.628 1.00 78.00 70 TRP A C 1
ATOM 542 O O . TRP A 1 70 ? -1.642 3.452 17.533 1.00 78.00 70 TRP A O 1
ATOM 552 N N . LYS A 1 71 ? -3.460 3.009 18.792 1.00 73.88 71 LYS A N 1
ATOM 553 C CA . LYS A 1 71 ? -2.757 2.784 20.053 1.00 73.88 71 LYS A CA 1
ATOM 554 C C . LYS A 1 71 ? -2.862 1.306 20.393 1.00 73.88 71 LYS A C 1
ATOM 556 O O . LYS A 1 71 ? -3.958 0.766 20.478 1.00 73.88 71 LYS A O 1
ATOM 561 N N . LYS A 1 72 ? -1.712 0.647 20.547 1.00 71.69 72 LYS A N 1
ATOM 562 C CA . LYS A 1 72 ? -1.672 -0.684 21.157 1.00 71.69 72 LYS A CA 1
ATOM 563 C C . LYS A 1 72 ? -2.054 -0.513 22.629 1.00 71.69 72 LYS A C 1
ATOM 565 O O . LYS A 1 72 ? -1.432 0.305 23.305 1.00 71.69 72 LYS A O 1
ATOM 570 N N . ASN A 1 73 ? -3.099 -1.221 23.048 1.00 64.31 73 ASN A N 1
ATOM 571 C CA . ASN A 1 73 ? -3.508 -1.335 24.446 1.00 64.31 73 ASN A CA 1
ATOM 572 C C . ASN A 1 73 ? -2.488 -2.170 25.219 1.00 64.31 73 ASN A C 1
ATOM 574 O O . ASN A 1 73 ? -2.024 -3.179 24.636 1.00 64.31 73 ASN A O 1
#

Radius of gyration: 17.0 Å; chains: 1; bounding box: 46×19×47 Å